Protein AF-A0A2X3GZD2-F1 (afdb_monomer)

Solvent-accessible surface area (backbone atoms only — not comparable to full-atom values): 6660 Å² total; per-residue (Å²): 132,56,56,61,56,45,29,13,52,43,53,48,49,60,35,54,77,69,72,49,52,59,65,54,50,17,68,54,27,75,44,55,44,69,58,55,52,33,29,51,68,58,74,46,85,75,52,72,70,57,49,47,33,44,21,59,42,66,73,47,65,66,57,67,44,67,50,74,84,80,62,72,75,79,69,81,73,78,79,88,80,61,71,62,48,78,45,77,76,50,78,75,38,85,88,80,68,50,74,48,69,48,73,51,68,59,80,83,129

pLDDT: mean 80.13, std 17.47, range [40.81, 98.12]

Secondary structure (DSSP, 8-state):
--HHHHHHHHHHHHHHHTT--HHHHHHHH---HHHHHHHHTTS-PPPHHHHHHHHHHTT--GGGGTS--SSSSS----TTS-SEEEEEEEEEETTTTEEEEEEEEPPP-

Structure (mmCIF, N/CA/C/O backbone):
data_AF-A0A2X3GZD2-F1
#
_entry.id   AF-A0A2X3GZD2-F1
#
loop_
_atom_site.group_PDB
_atom_site.id
_atom_site.type_symbol
_atom_site.label_atom_id
_atom_site.label_alt_id
_atom_site.label_comp_id
_atom_site.label_asym_id
_atom_site.label_entity_id
_atom_site.label_seq_id
_atom_site.pdbx_PDB_ins_code
_atom_site.Cartn_x
_atom_site.Cartn_y
_atom_site.Cartn_z
_atom_site.occupancy
_atom_site.B_iso_or_equiv
_atom_site.auth_seq_id
_atom_site.auth_comp_id
_atom_site.auth_asym_id
_atom_site.auth_atom_id
_atom_site.pdbx_PDB_model_num
ATOM 1 N N . MET A 1 1 ? 14.509 12.117 -3.773 1.00 61.69 1 MET A N 1
ATOM 2 C CA . MET A 1 1 ? 13.543 11.727 -2.723 1.00 61.69 1 MET A CA 1
ATOM 3 C C . MET A 1 1 ? 13.975 10.376 -2.177 1.00 61.69 1 MET A C 1
ATOM 5 O O . MET A 1 1 ? 14.299 9.522 -2.994 1.00 61.69 1 MET A O 1
ATOM 9 N N . ASN A 1 2 ? 14.069 10.182 -0.857 1.00 82.94 2 ASN A N 1
ATOM 10 C CA . ASN A 1 2 ? 14.347 8.842 -0.318 1.00 82.94 2 ASN A CA 1
ATOM 11 C C . ASN A 1 2 ? 13.067 7.974 -0.345 1.00 82.94 2 ASN A C 1
ATOM 13 O O . ASN A 1 2 ? 11.964 8.499 -0.508 1.00 82.94 2 ASN A O 1
ATOM 17 N N . ILE A 1 3 ? 13.204 6.650 -0.207 1.00 82.56 3 ILE A N 1
ATOM 18 C CA . ILE A 1 3 ? 12.075 5.703 -0.325 1.00 82.56 3 ILE A CA 1
ATOM 19 C C . ILE A 1 3 ? 10.974 6.001 0.704 1.00 82.56 3 ILE A C 1
ATOM 21 O O . ILE A 1 3 ? 9.795 5.975 0.368 1.00 82.56 3 ILE A O 1
ATOM 25 N N . ALA A 1 4 ? 11.344 6.344 1.940 1.00 86.94 4 ALA A N 1
ATOM 26 C CA . ALA A 1 4 ? 10.382 6.627 3.005 1.00 86.94 4 ALA A CA 1
ATOM 27 C C . ALA A 1 4 ? 9.543 7.892 2.721 1.00 86.94 4 ALA A C 1
ATOM 29 O O . ALA A 1 4 ? 8.324 7.885 2.885 1.00 86.94 4 ALA A O 1
ATOM 30 N N . GLN A 1 5 ? 10.170 8.949 2.194 1.00 89.75 5 GLN A N 1
ATOM 31 C CA . GLN A 1 5 ? 9.487 10.165 1.743 1.00 89.75 5 GLN A CA 1
ATOM 32 C C . GLN A 1 5 ? 8.566 9.895 0.547 1.00 89.75 5 GLN A C 1
ATOM 34 O O . GLN A 1 5 ? 7.456 10.423 0.504 1.00 89.75 5 GLN A O 1
ATOM 39 N N . HIS A 1 6 ? 9.009 9.069 -0.408 1.00 90.31 6 HIS A N 1
ATOM 40 C CA . HIS A 1 6 ? 8.198 8.663 -1.562 1.00 90.31 6 HIS A CA 1
ATOM 41 C C . HIS A 1 6 ? 6.948 7.899 -1.134 1.00 90.31 6 HIS A C 1
ATOM 43 O O . HIS A 1 6 ? 5.836 8.255 -1.524 1.00 90.31 6 HIS A O 1
ATOM 49 N N . LEU A 1 7 ? 7.120 6.909 -0.260 1.00 91.94 7 LEU A N 1
ATOM 50 C CA . LEU A 1 7 ? 6.034 6.157 0.354 1.00 91.94 7 LEU A CA 1
ATOM 51 C C . LEU A 1 7 ? 5.027 7.085 1.049 1.00 91.94 7 LEU A C 1
ATOM 53 O O . LEU A 1 7 ? 3.831 7.006 0.771 1.00 91.94 7 LEU A O 1
ATOM 57 N N . ALA A 1 8 ? 5.505 7.963 1.937 1.00 94.62 8 ALA A N 1
ATOM 58 C CA . ALA A 1 8 ? 4.659 8.869 2.712 1.00 94.62 8 ALA A CA 1
ATOM 59 C C . ALA A 1 8 ? 3.827 9.791 1.802 1.00 94.62 8 ALA A C 1
ATOM 61 O O . ALA A 1 8 ? 2.613 9.929 1.981 1.00 94.62 8 ALA A O 1
ATOM 62 N N . ALA A 1 9 ? 4.469 10.379 0.787 1.00 94.50 9 ALA A N 1
ATOM 63 C CA . ALA A 1 9 ? 3.819 11.256 -0.182 1.00 94.50 9 ALA A CA 1
ATOM 64 C C . ALA A 1 9 ? 2.808 10.508 -1.067 1.00 94.50 9 ALA A C 1
ATOM 66 O O . ALA A 1 9 ? 1.694 10.997 -1.280 1.00 94.50 9 ALA A O 1
ATOM 67 N N . THR A 1 10 ? 3.165 9.312 -1.540 1.00 93.19 10 THR A N 1
ATOM 68 C CA . THR A 1 10 ? 2.307 8.474 -2.389 1.00 93.19 10 THR A CA 1
ATOM 69 C C . THR A 1 10 ? 1.073 8.009 -1.625 1.00 93.19 10 THR A C 1
ATOM 71 O O . THR A 1 10 ? -0.045 8.148 -2.119 1.00 93.19 10 THR A O 1
ATOM 74 N N . LEU A 1 11 ? 1.246 7.540 -0.385 1.00 95.94 11 LEU A N 1
ATOM 75 C CA . LEU A 1 11 ? 0.143 7.119 0.478 1.00 95.94 11 LEU A CA 1
ATOM 76 C C . LEU A 1 11 ? -0.860 8.254 0.698 1.00 95.94 11 LEU A C 1
ATOM 78 O O . LEU A 1 11 ? -2.061 8.078 0.475 1.00 95.94 11 LEU A O 1
ATOM 82 N N . LYS A 1 12 ? -0.354 9.436 1.065 1.00 96.56 12 LYS A N 1
ATOM 83 C CA . LYS A 1 12 ? -1.182 10.621 1.293 1.00 96.56 12 LYS A CA 1
ATOM 84 C C . LYS A 1 12 ? -1.934 11.033 0.028 1.00 96.56 12 LYS A C 1
ATOM 86 O O . LYS A 1 12 ? -3.134 11.294 0.095 1.00 96.56 12 LYS A O 1
ATOM 91 N N . THR A 1 13 ? -1.251 11.041 -1.114 1.00 95.81 13 THR A N 1
ATOM 92 C CA . THR A 1 13 ? -1.836 11.377 -2.420 1.00 95.81 13 THR A CA 1
ATOM 93 C C . THR A 1 13 ? -2.963 10.415 -2.788 1.00 95.81 13 THR A C 1
ATOM 95 O O . THR A 1 13 ? -4.088 10.856 -3.021 1.00 95.81 13 THR A O 1
ATOM 98 N N . LEU A 1 14 ? -2.708 9.104 -2.761 1.00 95.00 14 LEU A N 1
ATOM 99 C CA . LEU A 1 14 ? -3.699 8.079 -3.102 1.00 95.00 14 LEU A CA 1
ATOM 100 C C . LEU A 1 14 ? -4.914 8.107 -2.170 1.00 95.00 14 LEU A C 1
ATOM 102 O O . LEU A 1 14 ? -6.046 7.909 -2.616 1.00 95.00 14 LEU A O 1
ATOM 106 N N . ARG A 1 15 ? -4.699 8.364 -0.874 1.00 97.00 15 ARG A N 1
ATOM 107 C CA . ARG A 1 15 ? -5.793 8.500 0.091 1.00 97.00 15 ARG A CA 1
ATOM 108 C C . ARG A 1 15 ? -6.644 9.738 -0.206 1.00 97.00 15 ARG A C 1
ATOM 110 O O . ARG A 1 15 ? -7.873 9.653 -0.198 1.00 97.00 15 ARG A O 1
ATOM 117 N N . GLN A 1 16 ? -6.008 10.881 -0.465 1.00 96.81 16 GLN A N 1
ATOM 118 C CA . GLN A 1 16 ? -6.698 12.144 -0.740 1.00 96.81 16 GLN A CA 1
ATOM 119 C C . GLN A 1 16 ? -7.453 12.125 -2.072 1.00 96.81 16 GLN A C 1
ATOM 121 O O . GLN A 1 16 ? -8.591 12.583 -2.111 1.00 96.81 16 GLN A O 1
ATOM 126 N N . GLN A 1 17 ? -6.880 11.538 -3.126 1.00 95.06 17 GLN A N 1
ATOM 127 C CA . GLN A 1 17 ? -7.541 11.375 -4.429 1.00 95.06 17 GLN A CA 1
ATOM 128 C C . GLN A 1 17 ? -8.848 10.580 -4.332 1.00 95.06 17 GLN A C 1
ATOM 130 O O . GLN A 1 17 ? -9.791 10.842 -5.071 1.00 95.06 17 GLN A O 1
ATOM 135 N N . ARG A 1 18 ? -8.932 9.638 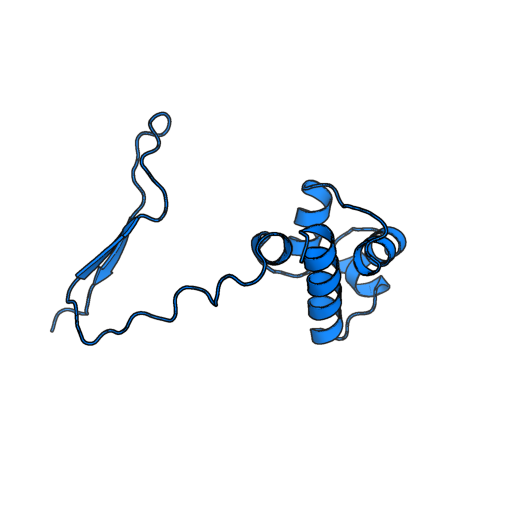-3.387 1.00 94.38 18 ARG A N 1
ATOM 136 C CA . ARG A 1 18 ? -10.151 8.865 -3.108 1.00 94.38 18 ARG A CA 1
ATOM 137 C C . ARG A 1 18 ? -11.108 9.545 -2.125 1.00 94.38 18 ARG A C 1
ATOM 139 O O . ARG A 1 18 ? -12.163 8.992 -1.825 1.00 94.38 18 ARG A O 1
ATOM 146 N N . GLY A 1 19 ? -10.743 10.703 -1.572 1.00 96.75 19 GLY A N 1
ATOM 147 C CA . GLY A 1 19 ? -11.511 11.375 -0.521 1.00 96.75 19 GLY A CA 1
ATOM 148 C C . GLY A 1 19 ? -11.583 10.577 0.787 1.00 96.75 19 GLY A C 1
ATOM 149 O O . GLY A 1 19 ? -12.524 10.736 1.563 1.00 96.75 19 GLY A O 1
ATOM 150 N N . TRP A 1 20 ? -10.629 9.675 1.038 1.00 97.62 20 TRP A N 1
ATOM 151 C CA . TRP A 1 20 ? -10.662 8.802 2.209 1.00 97.62 20 TRP A CA 1
ATOM 152 C C . TRP A 1 20 ? -10.092 9.488 3.453 1.00 97.62 20 TRP A C 1
ATOM 154 O O . TRP A 1 20 ? -9.044 10.145 3.431 1.00 97.62 20 TRP A O 1
ATOM 164 N N . SER A 1 21 ? -10.759 9.285 4.589 1.00 97.88 21 SER A N 1
ATOM 165 C CA . SER A 1 21 ? -10.191 9.603 5.898 1.00 97.88 21 SER A CA 1
ATOM 166 C C . SER A 1 21 ? -9.147 8.550 6.292 1.00 97.88 21 SER A C 1
ATOM 168 O O . SER A 1 21 ? -9.139 7.438 5.765 1.00 97.88 21 SER A O 1
ATOM 170 N N . LEU A 1 22 ? -8.273 8.866 7.255 1.00 97.75 22 LEU A N 1
ATOM 171 C CA . LEU A 1 22 ? -7.356 7.864 7.819 1.00 97.75 22 LEU A CA 1
ATOM 172 C C . LEU A 1 22 ? -8.105 6.711 8.508 1.00 97.75 22 LEU A C 1
ATOM 174 O O . LEU A 1 22 ? -7.594 5.599 8.535 1.00 97.75 22 LEU A O 1
ATOM 178 N N . SER A 1 23 ? -9.302 6.963 9.056 1.00 98.12 23 SER A N 1
ATOM 179 C CA . SER A 1 23 ? -10.144 5.899 9.621 1.00 98.12 23 SER A CA 1
ATOM 180 C C . SER A 1 23 ? -10.619 4.941 8.526 1.00 98.12 23 SER A C 1
ATOM 182 O O . SER A 1 23 ? -10.456 3.739 8.670 1.00 98.12 23 SER A O 1
ATOM 184 N N . ARG A 1 24 ? -11.104 5.475 7.397 1.00 97.94 24 ARG A N 1
ATOM 185 C CA . ARG A 1 24 ? -11.526 4.652 6.259 1.00 97.94 24 ARG A CA 1
ATOM 186 C C . ARG A 1 24 ? -10.360 3.859 5.674 1.00 97.9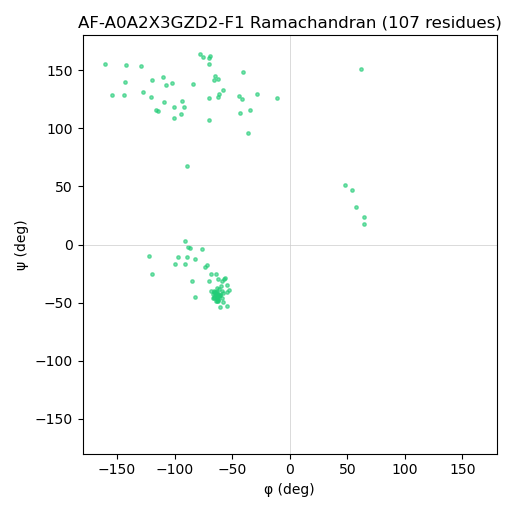4 24 ARG A C 1
ATOM 188 O O . ARG A 1 24 ? -10.485 2.671 5.438 1.00 97.94 24 ARG A O 1
ATOM 195 N N . LEU A 1 25 ? -9.197 4.487 5.499 1.00 97.81 25 LEU A N 1
ATOM 196 C CA . LEU A 1 25 ? -8.007 3.774 5.029 1.00 97.81 25 LEU A CA 1
ATOM 197 C C . LEU A 1 25 ? -7.605 2.627 5.974 1.00 97.81 25 LEU A C 1
ATOM 199 O O . LEU A 1 25 ? -7.147 1.585 5.513 1.00 97.81 25 LEU A O 1
ATOM 203 N N . ALA A 1 26 ? -7.773 2.808 7.286 1.00 98.00 26 ALA A N 1
ATOM 204 C CA . ALA A 1 26 ? -7.496 1.759 8.262 1.00 98.00 26 ALA A CA 1
ATOM 205 C C . ALA A 1 26 ? -8.429 0.551 8.097 1.00 98.00 26 ALA A C 1
ATOM 207 O O . ALA A 1 26 ? -7.964 -0.584 8.167 1.00 98.00 26 ALA A O 1
ATOM 208 N N . GLU A 1 27 ? -9.713 0.795 7.833 1.00 97.81 27 GLU A N 1
ATOM 209 C CA . GLU A 1 27 ? -10.706 -0.252 7.558 1.00 97.81 27 GLU A CA 1
ATOM 210 C C . GLU A 1 27 ? -10.365 -1.025 6.276 1.00 97.81 27 GLU A C 1
ATOM 212 O O . GLU A 1 27 ? -10.319 -2.251 6.298 1.00 97.81 27 GLU A O 1
ATOM 217 N N . GLU A 1 28 ? -10.028 -0.322 5.192 1.00 97.38 28 GLU A N 1
ATOM 218 C CA . GLU A 1 28 ? -9.737 -0.932 3.882 1.00 97.38 28 GLU A CA 1
ATOM 219 C C . GLU A 1 28 ? -8.411 -1.714 3.861 1.00 97.38 28 GLU A C 1
ATOM 221 O O . GLU A 1 28 ? -8.258 -2.695 3.138 1.00 97.38 28 GLU A O 1
ATOM 226 N N . THR A 1 29 ? -7.417 -1.287 4.648 1.00 96.44 29 THR A N 1
ATOM 227 C CA . THR A 1 29 ? -6.071 -1.897 4.650 1.00 96.44 29 THR A CA 1
ATOM 228 C C . THR A 1 29 ? -5.840 -2.870 5.804 1.00 96.44 29 THR A C 1
ATOM 230 O O . THR A 1 29 ? -4.868 -3.628 5.789 1.00 96.44 29 THR A O 1
ATOM 233 N N . GLY A 1 30 ? -6.673 -2.833 6.846 1.00 96.12 30 GLY A N 1
ATOM 234 C CA . GLY A 1 30 ? -6.431 -3.560 8.094 1.00 96.12 30 GLY A CA 1
ATOM 235 C C . GLY A 1 30 ? -5.183 -3.086 8.857 1.00 96.12 30 GLY A C 1
ATOM 236 O O . GLY A 1 30 ? -4.658 -3.820 9.699 1.00 96.12 30 GLY A O 1
ATOM 237 N N . VAL A 1 31 ? -4.670 -1.887 8.553 1.00 96.94 31 VAL A N 1
ATOM 238 C CA . VAL A 1 31 ? -3.550 -1.241 9.255 1.00 96.94 31 VAL A CA 1
ATOM 239 C C . VAL A 1 31 ? -4.099 -0.163 10.181 1.00 96.94 31 VAL A C 1
ATOM 241 O O . VAL A 1 31 ? -5.012 0.571 9.822 1.00 96.94 31 VAL A O 1
ATOM 244 N N . SER A 1 32 ? -3.552 -0.039 11.391 1.00 97.69 32 SER A N 1
ATOM 245 C CA . SER A 1 32 ? -4.097 0.902 12.371 1.00 97.69 32 SER A CA 1
ATOM 246 C C . SER A 1 32 ? -4.009 2.358 11.892 1.00 97.69 32 SER A C 1
ATOM 248 O O . SER A 1 32 ? -3.014 2.794 11.308 1.00 97.69 32 SER A O 1
ATOM 250 N N . LYS A 1 33 ? -5.038 3.150 12.214 1.00 97.44 33 LYS A N 1
ATOM 251 C CA . LYS A 1 33 ? -5.100 4.590 11.911 1.00 97.44 33 LYS A CA 1
ATOM 252 C C . LYS A 1 33 ? -3.866 5.353 12.406 1.00 97.44 33 LYS A C 1
ATOM 254 O O . LYS A 1 33 ? -3.383 6.254 11.723 1.00 97.44 33 LYS A O 1
ATOM 259 N N . ALA A 1 34 ? -3.367 4.998 13.593 1.00 97.00 34 ALA A N 1
ATOM 260 C CA . ALA A 1 34 ? -2.178 5.608 14.180 1.00 97.00 34 ALA A CA 1
ATOM 261 C C . ALA A 1 34 ? -0.931 5.345 13.321 1.00 97.00 34 ALA A C 1
ATOM 263 O O . ALA A 1 34 ? -0.237 6.295 12.964 1.00 97.00 34 ALA A O 1
ATOM 264 N N . MET A 1 35 ? -0.712 4.087 12.918 1.00 96.19 35 MET A N 1
ATOM 265 C CA . MET A 1 35 ? 0.414 3.696 12.068 1.00 96.19 35 MET A CA 1
ATOM 266 C C . MET A 1 35 ? 0.336 4.364 10.693 1.00 96.19 35 MET A C 1
ATOM 268 O O . MET A 1 35 ? 1.318 4.940 10.243 1.00 96.19 35 MET A O 1
ATOM 272 N N . LEU A 1 36 ? -0.838 4.379 10.053 1.00 97.25 36 LEU A N 1
ATOM 273 C CA . LEU A 1 36 ? -1.036 5.082 8.778 1.00 97.25 36 LEU A CA 1
ATOM 274 C C . LEU A 1 36 ? -0.706 6.577 8.889 1.00 97.25 36 LEU A C 1
ATOM 276 O O . LEU A 1 36 ? -0.036 7.131 8.022 1.00 97.25 36 LEU A O 1
ATOM 280 N N . GLY A 1 37 ? -1.118 7.221 9.985 1.00 97.12 37 GLY A N 1
ATOM 281 C CA . GLY A 1 37 ? -0.776 8.615 10.253 1.00 97.12 37 GLY A CA 1
ATOM 282 C C . GLY A 1 37 ? 0.729 8.845 10.437 1.00 97.12 37 GLY A C 1
ATOM 283 O O . GLY A 1 37 ? 1.247 9.839 9.936 1.00 97.12 37 GLY A O 1
ATOM 284 N N . GLN A 1 38 ? 1.429 7.942 11.130 1.00 97.00 38 GLN A N 1
ATOM 285 C CA . GLN A 1 38 ? 2.888 8.010 11.291 1.00 97.00 38 GLN A CA 1
ATOM 286 C C . GLN A 1 38 ? 3.616 7.817 9.955 1.00 97.00 38 GLN A C 1
ATOM 288 O O . GLN A 1 38 ? 4.562 8.548 9.665 1.00 97.00 38 GLN A O 1
ATOM 293 N N . ILE A 1 39 ? 3.143 6.897 9.108 1.00 95.81 39 ILE A N 1
ATOM 294 C CA . ILE A 1 39 ? 3.696 6.680 7.765 1.00 95.81 39 ILE A CA 1
ATOM 295 C C . ILE A 1 39 ? 3.520 7.939 6.904 1.00 95.81 39 ILE A C 1
ATOM 297 O O . ILE A 1 39 ? 4.487 8.396 6.306 1.00 95.81 39 ILE A O 1
ATOM 301 N N . GLU A 1 40 ? 2.334 8.561 6.880 1.00 96.25 40 GLU A N 1
ATOM 302 C CA . GLU A 1 40 ? 2.099 9.790 6.095 1.00 96.25 40 GLU A CA 1
ATOM 303 C C . GLU A 1 40 ? 2.934 10.995 6.552 1.00 96.25 40 GLU A C 1
ATOM 305 O O . GLU A 1 40 ? 3.198 11.896 5.754 1.00 96.25 40 GLU A O 1
ATOM 310 N N . ARG A 1 41 ? 3.349 11.029 7.824 1.00 95.75 41 ARG A N 1
ATOM 311 C CA . ARG A 1 41 ? 4.257 12.053 8.368 1.00 95.75 41 ARG A CA 1
ATOM 312 C C . ARG A 1 41 ? 5.734 11.666 8.271 1.00 95.75 41 ARG A C 1
ATOM 314 O O . ARG A 1 41 ? 6.579 12.434 8.718 1.00 95.75 41 ARG A O 1
ATOM 321 N N . ASN A 1 42 ? 6.049 10.514 7.672 1.00 93.38 42 ASN A N 1
ATOM 322 C CA . ASN A 1 42 ? 7.406 9.974 7.580 1.00 93.38 42 ASN A CA 1
ATOM 323 C C . ASN A 1 42 ? 8.073 9.771 8.964 1.00 93.38 42 ASN A C 1
ATOM 325 O O . ASN A 1 42 ? 9.284 9.909 9.114 1.00 93.38 42 ASN A O 1
ATOM 329 N N . GLU A 1 43 ? 7.275 9.449 9.987 1.00 92.69 43 GLU A N 1
ATOM 330 C CA . GLU A 1 43 ? 7.729 9.185 11.364 1.00 92.69 43 GLU A CA 1
ATOM 331 C C . GLU A 1 43 ? 8.038 7.698 11.604 1.00 92.69 43 GLU A C 1
ATOM 333 O O . GLU A 1 43 ? 8.704 7.349 12.576 1.00 92.69 43 GLU A O 1
ATOM 338 N N . SER A 1 44 ? 7.553 6.808 10.732 1.00 87.62 44 SER A N 1
ATOM 339 C CA . SER A 1 44 ? 7.763 5.361 10.837 1.00 87.62 44 SER A CA 1
ATOM 340 C C . SER A 1 44 ? 7.951 4.717 9.468 1.00 87.62 44 SER A C 1
ATOM 342 O O . SER A 1 44 ? 7.193 5.014 8.543 1.00 87.62 44 SER A O 1
ATOM 344 N N . SER A 1 45 ? 8.883 3.768 9.369 1.00 85.31 45 SER A N 1
ATOM 345 C CA . SER A 1 45 ? 9.028 2.912 8.190 1.00 85.31 45 SER A CA 1
ATOM 346 C C . SER A 1 45 ? 8.212 1.625 8.379 1.00 85.31 45 SER A C 1
ATOM 348 O O . SER A 1 45 ? 8.478 0.890 9.336 1.00 85.31 45 SER A O 1
ATOM 350 N N . PRO A 1 46 ? 7.203 1.334 7.537 1.00 88.81 46 PRO A N 1
ATOM 351 C CA . PRO A 1 46 ? 6.446 0.094 7.645 1.00 88.81 4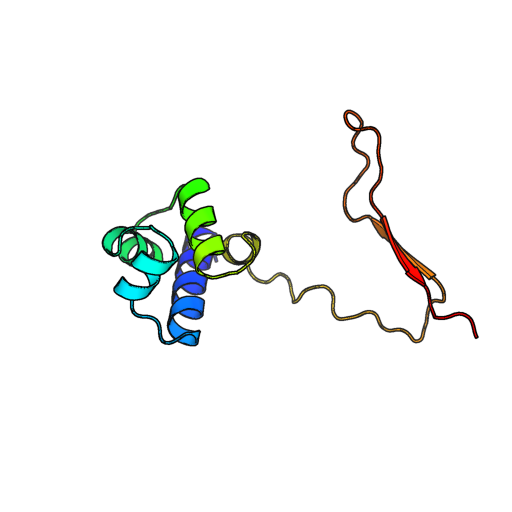6 PRO A CA 1
ATOM 352 C C . PRO A 1 46 ? 7.296 -1.112 7.235 1.00 88.81 46 PRO A C 1
ATOM 354 O O . PRO A 1 46 ? 8.220 -1.010 6.429 1.00 88.81 46 PRO A O 1
ATOM 357 N N . THR A 1 47 ? 6.937 -2.291 7.740 1.00 92.06 47 THR A N 1
ATOM 358 C CA . THR A 1 47 ? 7.477 -3.549 7.212 1.00 92.06 47 THR A CA 1
ATOM 359 C C . THR A 1 47 ? 6.939 -3.809 5.803 1.00 92.06 47 THR A C 1
ATOM 361 O O . THR A 1 47 ? 5.893 -3.280 5.416 1.00 92.06 47 THR A O 1
ATOM 364 N N . VAL A 1 48 ? 7.601 -4.694 5.052 1.00 90.25 48 VAL A N 1
ATOM 365 C CA . VAL A 1 48 ? 7.124 -5.145 3.730 1.00 90.25 48 VAL A CA 1
ATOM 366 C C . VAL A 1 48 ? 5.697 -5.697 3.812 1.00 90.25 48 VAL A C 1
ATOM 368 O O . VAL A 1 48 ? 4.864 -5.368 2.974 1.00 90.25 48 VAL A O 1
ATOM 371 N N . ALA A 1 49 ? 5.378 -6.462 4.861 1.00 90.88 49 ALA A N 1
ATOM 372 C CA . ALA A 1 49 ? 4.040 -7.012 5.073 1.00 90.88 49 ALA A CA 1
ATOM 373 C C . ALA A 1 49 ? 2.978 -5.920 5.296 1.00 90.88 49 ALA A C 1
ATOM 375 O O . ALA A 1 49 ? 1.889 -5.989 4.727 1.00 90.88 49 ALA A O 1
ATOM 376 N N . THR A 1 50 ? 3.287 -4.890 6.092 1.00 93.62 50 THR A N 1
ATOM 377 C CA . THR A 1 50 ? 2.384 -3.746 6.291 1.00 93.62 50 THR A CA 1
ATOM 378 C C . THR A 1 50 ? 2.196 -2.966 4.995 1.00 93.62 50 THR A C 1
ATOM 380 O O . THR A 1 50 ? 1.071 -2.608 4.653 1.00 93.62 50 THR A O 1
ATOM 383 N N . LEU A 1 51 ? 3.272 -2.742 4.240 1.00 93.62 51 LEU A N 1
ATOM 384 C CA . LEU A 1 51 ? 3.190 -2.060 2.955 1.00 93.62 51 LEU A CA 1
ATOM 385 C C . LEU A 1 51 ? 2.348 -2.848 1.938 1.00 93.62 51 LEU A C 1
ATOM 387 O O . LEU A 1 51 ? 1.548 -2.261 1.213 1.00 93.62 51 LEU A O 1
ATOM 391 N N . TRP A 1 52 ? 2.449 -4.179 1.943 1.00 91.81 52 TRP A N 1
ATOM 392 C CA . TRP A 1 52 ? 1.628 -5.054 1.104 1.00 91.81 52 TRP A CA 1
ATOM 393 C C . TRP A 1 52 ? 0.133 -4.947 1.424 1.00 91.81 52 TRP A C 1
ATOM 395 O O . TRP A 1 52 ? -0.695 -4.852 0.516 1.00 91.81 52 TRP A O 1
ATOM 405 N N . LYS A 1 53 ? -0.222 -4.899 2.715 1.00 95.50 53 LYS A N 1
ATOM 406 C CA . LYS A 1 53 ? -1.605 -4.665 3.164 1.00 95.50 53 LYS A CA 1
ATOM 407 C C . LYS A 1 53 ? -2.141 -3.320 2.681 1.00 95.50 53 LYS A C 1
ATOM 409 O O . LYS A 1 53 ? -3.264 -3.248 2.193 1.00 95.50 53 LYS A O 1
ATOM 414 N N . ILE A 1 54 ? -1.321 -2.272 2.769 1.00 95.94 54 ILE A N 1
ATOM 415 C CA . ILE A 1 54 ? -1.677 -0.931 2.293 1.00 95.94 54 ILE A CA 1
ATOM 416 C C . ILE A 1 54 ? -1.922 -0.939 0.780 1.00 95.94 54 ILE A C 1
ATOM 418 O O . ILE A 1 54 ? -2.950 -0.438 0.332 1.00 95.94 54 ILE A O 1
ATOM 422 N N . ALA A 1 55 ? -1.017 -1.537 0.001 1.00 93.12 55 ALA A N 1
ATOM 423 C CA . ALA A 1 55 ? -1.151 -1.640 -1.451 1.00 93.12 55 ALA A CA 1
ATOM 424 C C . ALA A 1 55 ? -2.409 -2.410 -1.867 1.00 93.12 55 ALA A C 1
ATOM 426 O O . ALA A 1 55 ? -3.161 -1.948 -2.724 1.00 93.12 55 ALA A O 1
ATOM 427 N N . THR A 1 56 ? -2.682 -3.526 -1.190 1.00 90.50 56 THR A N 1
ATOM 428 C CA . THR A 1 56 ? -3.875 -4.346 -1.430 1.00 90.50 56 THR A CA 1
ATOM 429 C C . THR A 1 56 ? -5.157 -3.580 -1.092 1.00 90.50 56 THR A C 1
ATOM 431 O O . THR A 1 56 ? -6.053 -3.510 -1.927 1.00 90.50 56 THR A O 1
ATOM 434 N N . GLY A 1 57 ? -5.233 -2.935 0.079 1.00 91.12 57 GLY A N 1
ATOM 435 C CA . GLY A 1 57 ? -6.418 -2.167 0.490 1.00 91.12 57 GLY A CA 1
ATOM 436 C C . GLY A 1 57 ? -6.659 -0.899 -0.339 1.00 91.12 57 GLY A C 1
ATOM 437 O O . GLY A 1 57 ? -7.789 -0.449 -0.490 1.00 91.12 57 GLY A O 1
ATOM 438 N N . LEU A 1 58 ? -5.608 -0.329 -0.934 1.00 90.25 58 LEU A N 1
ATOM 439 C CA . LEU A 1 58 ? -5.722 0.761 -1.907 1.00 90.25 58 LEU A CA 1
ATOM 440 C C . LEU A 1 58 ? -5.898 0.263 -3.346 1.00 90.25 58 LEU A C 1
ATOM 442 O O . LEU A 1 58 ? -6.039 1.096 -4.238 1.00 90.25 58 LEU A O 1
ATOM 446 N N . ASN A 1 59 ? -5.884 -1.048 -3.589 1.00 89.81 59 ASN A N 1
ATOM 447 C CA . ASN A 1 59 ? -5.925 -1.659 -4.916 1.00 89.81 59 ASN A CA 1
ATOM 448 C C . ASN A 1 59 ? -4.920 -1.022 -5.902 1.00 89.81 59 ASN A C 1
ATOM 450 O O . ASN A 1 59 ? -5.286 -0.559 -6.984 1.00 89.81 59 ASN A O 1
ATOM 454 N N . VAL A 1 60 ? -3.655 -0.926 -5.487 1.00 86.69 60 VAL A N 1
ATOM 455 C CA . VAL A 1 60 ? -2.535 -0.413 -6.295 1.00 86.69 60 VAL A CA 1
ATOM 456 C C . VAL A 1 60 ? -1.369 -1.402 -6.262 1.00 86.69 60 VAL A C 1
ATOM 458 O O . VAL A 1 60 ? -1.229 -2.148 -5.290 1.00 86.69 60 VAL A O 1
ATOM 461 N N . PRO A 1 61 ? -0.499 -1.427 -7.286 1.00 85.38 61 PRO A N 1
ATOM 462 C CA . PRO A 1 61 ? 0.679 -2.284 -7.256 1.00 85.38 61 PRO A CA 1
ATOM 463 C C . PRO A 1 61 ? 1.650 -1.855 -6.147 1.00 85.38 61 PRO A C 1
ATOM 465 O O . PRO A 1 61 ? 1.840 -0.667 -5.893 1.00 85.38 61 PRO A O 1
ATOM 468 N N . PHE A 1 62 ? 2.326 -2.828 -5.526 1.00 85.56 62 PHE A N 1
ATOM 469 C CA . PHE A 1 62 ? 3.349 -2.585 -4.497 1.00 85.56 62 PHE A CA 1
ATOM 470 C C . PHE A 1 62 ? 4.459 -1.634 -4.977 1.00 85.56 62 PHE A C 1
ATOM 472 O O . PHE A 1 62 ? 4.951 -0.806 -4.209 1.00 85.56 62 PHE A O 1
ATOM 479 N N . SER A 1 63 ? 4.808 -1.709 -6.268 1.00 84.94 63 SER A N 1
ATOM 480 C CA . SER A 1 63 ? 5.818 -0.862 -6.910 1.00 84.94 63 SER A CA 1
ATOM 481 C C . SER A 1 63 ? 5.532 0.635 -6.781 1.00 84.94 63 SER A C 1
ATOM 483 O O . SER A 1 63 ? 6.483 1.410 -6.678 1.00 84.94 63 SER A O 1
ATOM 485 N N . ALA A 1 64 ? 4.257 1.037 -6.690 1.00 85.81 64 ALA A N 1
ATOM 486 C CA . ALA A 1 64 ? 3.852 2.435 -6.543 1.00 85.81 64 ALA A CA 1
ATOM 487 C C . ALA A 1 64 ? 4.503 3.116 -5.325 1.00 85.81 64 ALA A C 1
ATOM 489 O O . ALA A 1 64 ? 4.741 4.320 -5.336 1.00 85.81 64 ALA A O 1
ATOM 490 N N . PHE A 1 65 ? 4.829 2.349 -4.282 1.00 87.31 65 PHE A N 1
ATOM 491 C CA . PHE A 1 65 ? 5.381 2.877 -3.036 1.00 87.31 65 PHE A CA 1
ATOM 492 C C . PHE A 1 65 ? 6.907 2.819 -2.924 1.00 87.31 65 PHE A C 1
ATOM 494 O O . PHE A 1 65 ? 7.456 3.405 -1.991 1.00 87.31 65 PHE A O 1
ATOM 501 N N . ILE A 1 66 ? 7.598 2.120 -3.828 1.00 84.31 66 ILE A N 1
ATOM 502 C CA . ILE A 1 6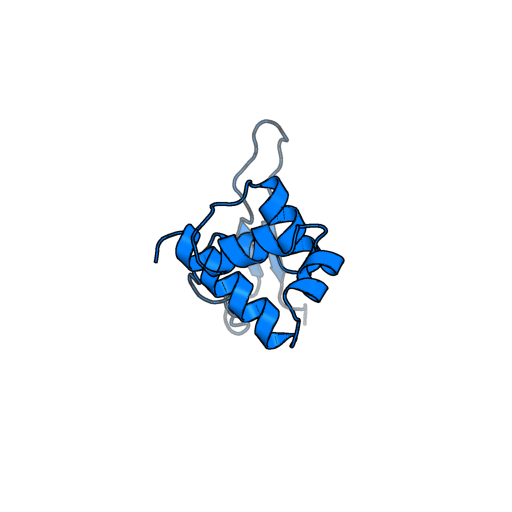6 ? 9.055 1.903 -3.739 1.00 84.31 66 ILE A CA 1
ATOM 503 C C . ILE A 1 66 ? 9.820 2.474 -4.932 1.00 84.31 66 ILE A C 1
ATOM 505 O O . ILE A 1 66 ? 10.999 2.786 -4.788 1.00 84.31 66 ILE A O 1
ATOM 509 N N . VAL A 1 67 ? 9.167 2.613 -6.089 1.00 77.94 67 VAL A N 1
ATOM 510 C CA . VAL A 1 67 ? 9.760 3.195 -7.292 1.00 77.94 67 VAL A CA 1
ATOM 511 C C . VAL A 1 67 ? 9.260 4.637 -7.395 1.00 77.94 67 VAL A C 1
ATOM 513 O O . VAL A 1 67 ? 8.074 4.839 -7.658 1.00 77.94 67 VAL A O 1
ATOM 516 N N . PRO A 1 68 ? 10.115 5.650 -7.163 1.00 61.34 68 PRO A N 1
ATOM 517 C CA . PRO A 1 68 ? 9.794 7.016 -7.557 1.00 61.34 68 PRO A CA 1
ATOM 518 C C . PRO A 1 68 ? 9.642 7.018 -9.074 1.00 61.34 68 PRO A C 1
ATOM 520 O O . PRO A 1 68 ? 10.538 6.483 -9.722 1.00 61.34 68 PRO A O 1
ATOM 523 N N . ASP A 1 69 ? 8.542 7.564 -9.606 1.00 56.12 69 ASP A N 1
ATOM 524 C CA . ASP A 1 69 ? 8.211 7.578 -11.041 1.00 56.12 69 ASP A CA 1
ATOM 525 C C . ASP A 1 69 ? 9.460 7.753 -11.918 1.00 56.12 69 ASP A C 1
ATOM 527 O O . ASP A 1 69 ? 9.929 8.861 -12.183 1.00 56.12 69 ASP A O 1
ATOM 531 N N . ALA A 1 70 ? 10.001 6.633 -12.391 1.00 49.47 70 ALA A N 1
ATOM 532 C CA . ALA A 1 70 ? 10.932 6.594 -13.497 1.00 49.47 70 ALA A CA 1
ATOM 533 C C . ALA A 1 70 ? 10.074 6.464 -14.746 1.00 49.47 70 ALA A C 1
ATOM 535 O O . ALA A 1 70 ? 10.074 5.425 -15.394 1.00 49.47 70 ALA A O 1
ATOM 536 N N . SER A 1 71 ? 9.324 7.532 -15.031 1.00 44.31 71 SER A N 1
ATOM 537 C CA . SER A 1 71 ? 8.374 7.609 -16.132 1.00 44.31 71 SER A CA 1
ATOM 538 C C . SER A 1 71 ? 7.237 6.588 -16.028 1.00 44.31 71 SER A C 1
ATOM 540 O O . SER A 1 71 ? 7.355 5.501 -15.470 1.00 44.31 71 SER A O 1
ATOM 542 N N . ALA A 1 72 ? 6.096 6.972 -16.587 1.00 44.28 72 ALA A N 1
ATOM 543 C CA . ALA A 1 72 ? 4.973 6.094 -16.836 1.00 44.28 72 ALA A CA 1
ATOM 544 C C . ALA A 1 72 ? 5.445 4.722 -17.343 1.00 44.28 72 ALA A C 1
ATOM 546 O O . ALA A 1 72 ? 6.446 4.643 -18.066 1.00 44.28 72 ALA A O 1
ATOM 547 N N . ALA A 1 73 ? 4.684 3.672 -17.007 1.00 45.59 73 ALA A N 1
ATOM 548 C CA . ALA A 1 73 ? 4.664 2.416 -17.759 1.00 45.59 73 ALA A CA 1
ATOM 549 C C . ALA A 1 73 ? 5.012 2.703 -19.227 1.00 45.59 73 ALA A C 1
ATOM 551 O O . ALA A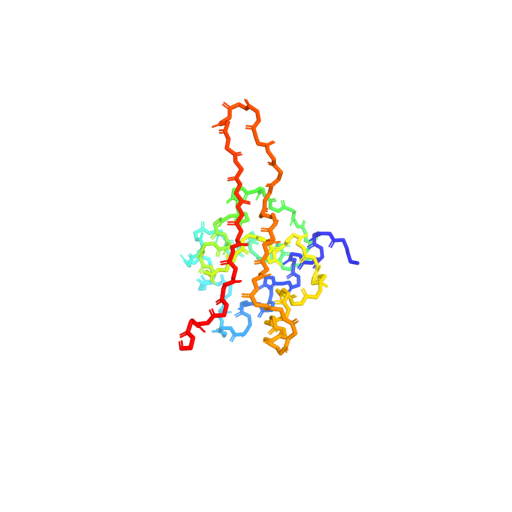 1 73 ? 4.427 3.662 -19.743 1.00 45.59 73 ALA A O 1
ATOM 552 N N . PRO A 1 74 ? 5.970 1.981 -19.853 1.00 40.81 74 PRO A N 1
ATOM 553 C CA . PRO A 1 74 ? 6.490 2.337 -21.168 1.00 40.81 74 PRO A CA 1
ATOM 554 C C . PRO A 1 74 ? 5.315 2.734 -22.042 1.00 40.81 74 PRO A C 1
ATOM 556 O O . PRO A 1 74 ? 4.397 1.931 -22.237 1.00 40.81 74 PRO A O 1
ATOM 559 N N . SER A 1 75 ? 5.297 4.025 -22.404 1.00 43.38 75 SER A N 1
ATOM 560 C CA . SER A 1 75 ? 4.234 4.627 -23.194 1.00 43.38 75 SER A CA 1
ATOM 561 C C . SER A 1 75 ? 3.930 3.649 -24.304 1.00 43.38 75 SER A C 1
ATOM 563 O O . SER A 1 75 ? 4.868 3.169 -24.946 1.00 43.38 75 SER A O 1
ATOM 565 N N . ALA A 1 76 ? 2.647 3.305 -24.431 1.00 46.09 76 ALA A N 1
ATOM 566 C CA . ALA A 1 76 ? 2.149 2.398 -25.442 1.00 46.09 76 ALA A CA 1
ATOM 567 C C . ALA A 1 76 ? 2.964 2.577 -26.724 1.00 46.09 76 ALA A C 1
ATOM 569 O O . ALA A 1 76 ? 3.037 3.673 -27.278 1.00 46.09 76 ALA A O 1
ATOM 570 N N . PHE A 1 77 ? 3.654 1.493 -27.060 1.00 42.91 77 PHE A N 1
ATOM 571 C CA . PHE A 1 77 ? 4.253 1.172 -28.339 1.00 42.91 77 PHE A CA 1
ATOM 572 C C . PHE A 1 77 ? 3.828 2.103 -29.481 1.00 42.91 77 PHE A C 1
ATOM 574 O O . PHE A 1 77 ? 2.633 2.202 -29.751 1.00 42.91 77 PHE A O 1
ATOM 581 N N . ASP A 1 78 ? 4.790 2.710 -30.185 1.00 49.62 78 ASP A N 1
ATOM 582 C CA . ASP A 1 78 ? 4.542 3.301 -31.504 1.00 49.62 78 ASP A CA 1
ATOM 583 C C . ASP A 1 78 ? 4.310 2.152 -32.510 1.00 49.62 78 ASP A C 1
ATOM 585 O O . ASP A 1 78 ? 5.254 1.425 -32.843 1.00 49.62 78 ASP A O 1
ATOM 589 N N . PRO A 1 79 ? 3.069 1.918 -32.978 1.00 49.75 79 PRO A N 1
ATOM 590 C CA . PRO A 1 79 ? 2.734 0.771 -33.817 1.00 49.75 79 PRO A CA 1
ATOM 591 C C . PRO A 1 79 ? 3.203 0.931 -35.269 1.00 49.75 79 PRO A C 1
ATOM 593 O O . PRO A 1 79 ? 2.994 0.021 -36.070 1.00 49.75 79 PRO A O 1
ATOM 596 N N . GLN A 1 80 ? 3.779 2.077 -35.657 1.00 56.16 80 GLN A N 1
ATOM 597 C CA . GLN A 1 80 ? 4.023 2.367 -37.071 1.00 56.16 80 GLN A CA 1
ATOM 598 C C . GLN A 1 80 ? 5.298 1.742 -37.652 1.00 56.16 80 GLN A C 1
ATOM 600 O O . GLN A 1 80 ? 5.435 1.736 -38.875 1.00 56.16 80 GLN A O 1
ATOM 605 N N . GLN A 1 81 ? 6.223 1.205 -36.843 1.00 54.91 81 GLN A N 1
ATOM 606 C CA . GLN A 1 81 ? 7.567 0.875 -37.351 1.00 54.91 81 GLN A CA 1
ATOM 607 C C . GLN A 1 81 ? 8.054 -0.575 -37.221 1.00 54.91 81 GLN A C 1
ATOM 609 O O . GLN A 1 81 ? 9.056 -0.892 -37.863 1.00 54.91 81 GLN A O 1
ATOM 614 N N . GLN A 1 82 ? 7.392 -1.496 -36.506 1.00 51.59 82 GLN A N 1
ATOM 615 C CA . GLN A 1 82 ? 7.863 -2.894 -36.430 1.00 51.59 82 GLN A CA 1
ATOM 616 C C . GLN A 1 82 ? 6.725 -3.924 -36.380 1.00 51.59 82 GLN A C 1
ATOM 618 O O . GLN A 1 82 ? 5.830 -3.850 -35.546 1.00 51.59 82 GLN A O 1
ATOM 623 N N . ALA A 1 83 ? 6.791 -4.921 -37.271 1.00 59.91 83 ALA A N 1
ATOM 624 C CA . ALA A 1 83 ? 5.781 -5.974 -37.433 1.00 59.91 83 ALA A CA 1
ATOM 625 C C . ALA A 1 83 ? 5.759 -7.016 -36.290 1.00 59.91 83 ALA A C 1
ATOM 627 O O . ALA A 1 83 ? 4.773 -7.733 -36.124 1.00 59.91 83 ALA A O 1
ATOM 628 N N . MET A 1 84 ? 6.828 -7.096 -35.496 1.00 63.34 84 MET A N 1
ATOM 629 C CA . MET A 1 84 ? 6.937 -7.946 -34.312 1.00 63.34 84 MET A CA 1
ATOM 630 C C . MET A 1 84 ? 7.957 -7.330 -33.365 1.00 63.34 84 MET A C 1
ATOM 632 O O . MET A 1 84 ? 9.086 -7.071 -33.787 1.00 63.34 84 MET A O 1
ATOM 636 N N . VAL A 1 85 ? 7.596 -7.156 -32.093 1.00 64.50 85 VAL A N 1
ATOM 637 C CA . VAL A 1 85 ? 8.576 -6.806 -31.060 1.00 64.50 85 VAL A CA 1
ATOM 638 C C . VAL A 1 85 ? 8.504 -7.760 -29.882 1.00 64.50 85 VAL A C 1
ATOM 640 O O . VAL A 1 85 ? 7.432 -8.042 -29.348 1.00 64.50 85 VAL A O 1
ATOM 643 N N . VAL A 1 86 ? 9.681 -8.250 -29.494 1.00 66.62 86 VAL A N 1
ATOM 644 C CA . VAL A 1 86 ? 9.898 -9.156 -28.368 1.00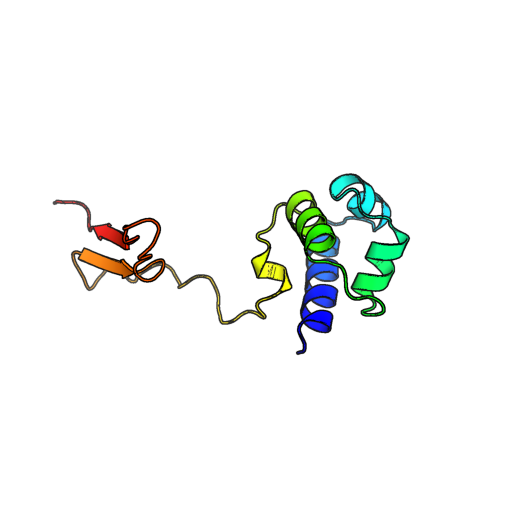 66.62 86 VAL A CA 1
ATOM 645 C C . VAL A 1 86 ? 10.613 -8.379 -27.269 1.00 66.62 86 VAL A C 1
ATOM 647 O O . VAL A 1 86 ? 11.684 -7.826 -27.505 1.00 66.62 86 VAL A O 1
ATOM 650 N N . THR A 1 87 ? 10.030 -8.319 -26.073 1.00 66.50 87 THR A N 1
ATOM 651 C CA . THR A 1 87 ? 10.647 -7.681 -24.898 1.00 66.50 87 THR A CA 1
ATOM 652 C C . THR A 1 87 ? 10.811 -8.710 -23.776 1.00 66.50 87 THR A C 1
ATOM 654 O O . THR A 1 87 ? 9.825 -9.365 -23.422 1.00 66.50 87 THR A O 1
ATOM 657 N N . PRO A 1 88 ? 12.020 -8.879 -23.204 1.00 60.81 88 PRO A N 1
ATOM 658 C CA . PRO A 1 88 ? 12.219 -9.755 -22.053 1.00 60.81 88 PRO A CA 1
ATOM 659 C C . PRO A 1 88 ? 11.562 -9.139 -20.813 1.00 60.81 88 PRO A C 1
ATOM 661 O O . PRO A 1 88 ? 11.828 -7.986 -20.474 1.00 60.81 88 PRO A O 1
ATOM 664 N N . VAL A 1 89 ? 10.695 -9.902 -20.144 1.00 75.19 89 VAL A N 1
ATOM 665 C CA . VAL A 1 89 ? 9.992 -9.448 -18.929 1.00 75.19 89 VAL A CA 1
ATOM 666 C C . VAL A 1 89 ? 10.864 -9.680 -17.686 1.00 75.19 89 VAL A C 1
ATOM 668 O O . VAL A 1 89 ? 10.832 -8.879 -16.755 1.00 75.19 89 VAL A O 1
ATOM 671 N N . PHE A 1 90 ? 11.695 -10.726 -17.697 1.00 70.50 90 PHE A N 1
ATOM 672 C CA . PHE A 1 90 ? 12.808 -10.969 -16.769 1.00 70.50 90 PHE A CA 1
ATOM 673 C C . PHE A 1 90 ? 13.800 -11.977 -17.392 1.00 70.50 90 PHE A C 1
ATOM 675 O O . PHE A 1 90 ? 13.406 -12.722 -18.292 1.00 70.50 90 PHE A O 1
ATOM 682 N N . PRO A 1 91 ? 15.086 -11.973 -16.984 1.00 60.62 91 PRO A N 1
ATOM 683 C CA . PRO A 1 91 ? 16.111 -12.867 -17.533 1.00 60.62 91 PRO A CA 1
ATOM 684 C C . PRO A 1 91 ? 15.898 -14.333 -17.123 1.00 60.62 91 PRO A C 1
ATOM 686 O O . PRO A 1 91 ? 15.225 -14.598 -16.129 1.00 60.62 91 PRO A O 1
ATOM 689 N N . TRP A 1 92 ? 16.515 -15.253 -17.875 1.00 59.91 92 TRP A N 1
ATOM 690 C CA . TRP A 1 92 ? 16.495 -16.705 -17.649 1.00 59.91 92 TRP A CA 1
ATOM 691 C C . TRP A 1 92 ? 16.643 -17.086 -16.174 1.00 59.91 92 TRP A C 1
ATOM 693 O O . TRP A 1 92 ? 17.634 -16.730 -15.526 1.00 59.91 92 TRP A O 1
ATOM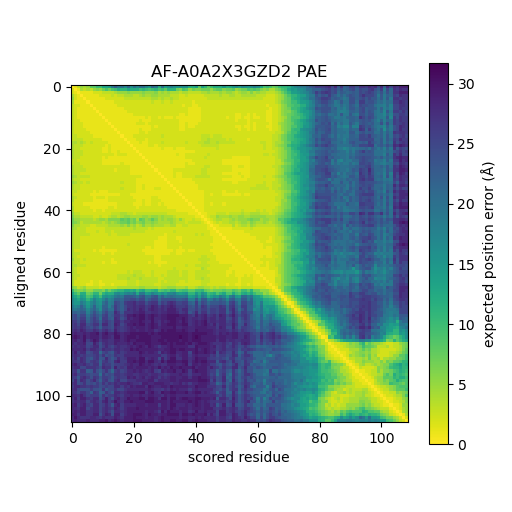 703 N N . ASP A 1 93 ? 15.687 -17.870 -15.677 1.00 73.31 93 ASP A N 1
ATOM 704 C CA . ASP A 1 93 ? 15.761 -18.490 -14.358 1.00 73.31 93 ASP A CA 1
ATOM 705 C C . ASP A 1 93 ? 16.334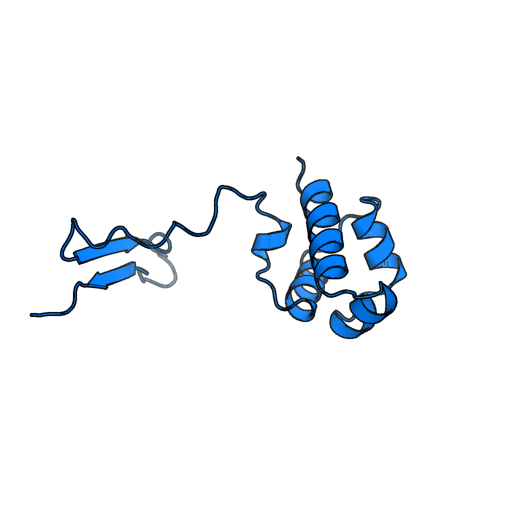 -19.919 -14.487 1.00 73.31 93 ASP A C 1
ATOM 707 O O . ASP A 1 93 ? 15.678 -20.800 -15.056 1.00 73.31 93 ASP A O 1
ATOM 711 N N . PRO A 1 94 ? 17.551 -20.195 -13.977 1.00 64.62 94 PRO A N 1
ATOM 712 C CA . PRO A 1 94 ? 18.176 -21.511 -14.086 1.00 64.62 94 PRO A CA 1
ATOM 713 C C . PRO A 1 94 ? 17.557 -22.583 -13.174 1.00 64.62 94 PRO A C 1
ATOM 715 O O . PRO A 1 94 ? 17.743 -23.772 -13.449 1.00 64.62 94 PRO A O 1
ATOM 718 N N . GLU A 1 95 ? 16.831 -22.203 -12.120 1.00 74.38 95 GLU A N 1
ATOM 719 C CA . GLU A 1 95 ? 16.149 -23.143 -11.221 1.00 74.38 95 GLU A CA 1
ATOM 720 C C . GLU A 1 95 ? 14.807 -23.579 -11.807 1.00 74.38 95 GLU A C 1
ATOM 722 O O . GLU A 1 95 ? 14.500 -24.773 -11.852 1.00 74.38 95 GLU A O 1
ATOM 727 N N . LEU A 1 96 ? 14.033 -22.621 -12.315 1.00 72.19 96 LEU A N 1
ATOM 728 C CA . LEU A 1 96 ? 12.703 -22.866 -12.874 1.00 72.19 96 LEU A CA 1
ATOM 729 C C . LEU A 1 96 ? 12.736 -23.206 -14.376 1.00 72.19 96 LEU A C 1
ATOM 731 O O . LEU A 1 96 ? 11.738 -23.682 -14.919 1.00 72.19 96 LEU A O 1
ATOM 735 N N . ARG A 1 97 ? 13.897 -23.027 -15.025 1.00 73.75 97 ARG A N 1
ATOM 736 C CA . ARG A 1 97 ? 14.214 -23.388 -16.419 1.00 73.75 97 ARG A CA 1
ATOM 737 C C . ARG A 1 97 ? 13.248 -22.812 -17.448 1.00 73.75 97 ARG A C 1
ATOM 739 O O . ARG A 1 97 ? 12.795 -23.524 -18.348 1.00 73.75 97 ARG A O 1
ATOM 746 N N . PHE A 1 98 ? 12.936 -21.530 -17.326 1.00 62.59 98 PHE A N 1
ATOM 747 C CA . PHE A 1 98 ? 12.097 -20.855 -18.303 1.00 62.59 98 PHE A CA 1
ATOM 748 C C . PHE A 1 98 ? 12.564 -19.424 -18.571 1.00 62.59 98 PHE A C 1
ATOM 750 O O . PHE A 1 98 ? 13.172 -18.777 -17.718 1.00 62.59 98 PHE A O 1
ATOM 757 N N . ASP A 1 99 ? 12.219 -18.942 -19.764 1.00 65.62 99 ASP A N 1
ATOM 758 C CA . ASP A 1 99 ? 12.296 -17.537 -20.144 1.00 65.62 99 ASP A CA 1
ATOM 759 C C . AS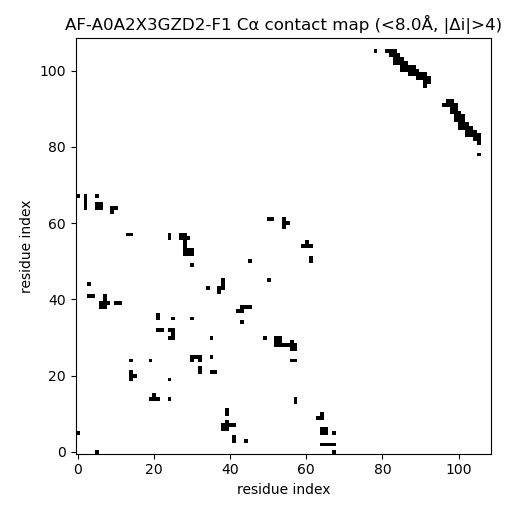P A 1 99 ? 10.884 -16.958 -20.280 1.00 65.62 99 ASP A C 1
ATOM 761 O O . ASP A 1 99 ? 9.970 -17.632 -20.767 1.00 65.62 99 ASP A O 1
ATOM 765 N N . HIS A 1 100 ? 10.706 -15.693 -19.892 1.00 69.19 100 HIS A N 1
ATOM 766 C CA . HIS A 1 100 ? 9.442 -14.978 -20.058 1.00 69.19 100 HIS A CA 1
ATOM 767 C C . HIS A 1 100 ? 9.606 -13.793 -21.008 1.00 69.19 100 HIS A C 1
ATOM 769 O O . HIS A 1 100 ? 10.279 -12.802 -20.705 1.00 69.19 100 HIS A O 1
ATOM 775 N N . PHE A 1 101 ? 8.914 -13.869 -22.144 1.00 76.44 101 PHE A N 1
ATOM 776 C CA . PHE A 1 101 ? 8.897 -12.820 -23.155 1.00 76.44 101 PHE A CA 1
ATOM 777 C C . PHE A 1 101 ? 7.483 -12.292 -23.369 1.00 76.44 101 PHE A C 1
ATOM 779 O O . PHE A 1 101 ? 6.525 -13.060 -23.413 1.00 76.44 101 PHE A O 1
ATOM 786 N N . SER A 1 102 ? 7.372 -10.981 -23.565 1.00 73.94 102 SER A N 1
ATOM 787 C CA . SER A 1 102 ? 6.186 -10.375 -24.161 1.00 73.94 102 SER A CA 1
ATOM 788 C C . SER A 1 102 ? 6.427 -10.233 -25.659 1.00 73.94 102 SER A C 1
ATOM 790 O O . SER A 1 102 ? 7.428 -9.635 -26.066 1.00 73.94 102 SER A O 1
ATOM 792 N N . ILE A 1 103 ? 5.537 -10.805 -26.470 1.00 69.38 103 ILE A N 1
ATOM 793 C CA . ILE A 1 103 ? 5.583 -10.707 -27.929 1.00 69.38 103 ILE A CA 1
ATOM 794 C C . ILE A 1 103 ? 4.359 -9.921 -28.379 1.00 69.38 103 ILE A C 1
ATOM 796 O O . ILE A 1 103 ? 3.228 -10.390 -28.250 1.00 69.38 103 ILE A O 1
ATOM 800 N N . THR A 1 104 ? 4.594 -8.741 -28.944 1.00 73.00 104 THR A N 1
ATOM 801 C CA . THR A 1 104 ? 3.549 -7.938 -29.578 1.00 73.00 104 THR A CA 1
ATOM 802 C C . THR A 1 104 ? 3.644 -8.135 -31.084 1.00 73.00 104 THR A C 1
ATOM 804 O O . THR A 1 104 ? 4.668 -7.819 -31.694 1.00 73.00 104 THR A O 1
ATOM 807 N N . LEU A 1 105 ? 2.579 -8.672 -31.681 1.00 68.44 105 LEU A N 1
ATOM 808 C CA . LEU A 1 105 ? 2.457 -8.875 -33.124 1.00 68.44 105 LEU A CA 1
ATOM 809 C C . LEU A 1 105 ? 1.461 -7.877 -33.704 1.00 68.44 105 LEU A C 1
ATOM 811 O O . LEU A 1 105 ? 0.386 -7.668 -33.137 1.00 68.44 105 LEU A O 1
ATOM 815 N N . ALA A 1 106 ? 1.799 -7.295 -34.854 1.00 66.00 106 ALA A N 1
ATOM 816 C CA . ALA A 1 106 ? 0.812 -6.573 -35.642 1.00 66.00 106 ALA A CA 1
ATOM 817 C C . ALA A 1 106 ? -0.249 -7.566 -36.165 1.00 66.00 106 ALA A C 1
ATOM 819 O O . ALA A 1 106 ? 0.100 -8.697 -36.521 1.00 66.00 106 ALA A O 1
ATOM 820 N N . PRO A 1 107 ? -1.537 -7.184 -36.213 1.00 62.84 107 PRO A N 1
ATOM 821 C CA . PRO A 1 107 ? -2.577 -8.050 -36.755 1.00 62.84 107 PRO A CA 1
ATOM 822 C C . PRO A 1 107 ? -2.247 -8.426 -38.206 1.00 62.84 107 PRO A C 1
ATOM 824 O O . PRO A 1 107 ? -1.875 -7.567 -39.008 1.00 62.84 107 PRO A O 1
ATOM 827 N N . ALA A 1 108 ? -2.360 -9.716 -38.532 1.00 57.69 108 ALA A N 1
ATOM 828 C CA . ALA A 1 108 ? -2.159 -10.205 -39.891 1.00 57.69 108 ALA A CA 1
ATOM 829 C C . ALA A 1 108 ? -3.212 -9.572 -40.815 1.00 57.69 108 ALA A C 1
ATOM 831 O O . ALA A 1 108 ? -4.401 -9.592 -40.494 1.00 57.69 108 ALA A O 1
ATOM 832 N N . ARG A 1 109 ? -2.760 -8.956 -41.911 1.00 53.50 109 ARG A N 1
ATOM 833 C CA . ARG A 1 109 ? -3.633 -8.322 -42.905 1.00 53.50 109 ARG A CA 1
ATOM 834 C C . ARG A 1 109 ? -4.375 -9.356 -43.742 1.00 53.50 109 ARG A C 1
ATOM 836 O O . ARG A 1 109 ? -3.754 -10.397 -44.049 1.00 53.50 109 ARG A O 1
#

Radius of gyration: 18.98 Å; Cα contacts (8 Å, |Δi|>4): 109; chains: 1; bounding box: 30×36×57 Å

Organism: Klebsiella pneumoniae (NCBI:txid573)

Nearest PDB structures (foldseek):
  1y9q-assembly1_A-2  TM=6.248E-01  e=1.995E-07  Vibrio cholerae
  3vk0-assembly2_B  TM=9.273E-01  e=1.754E-04  Neisseria meningitidis MC58
  1y7y-assembly1_B  TM=9.469E-01  e=4.399E-04  Aeromonas hydrophila
  4i6u-assembly1_A  TM=8.906E-01  e=2.778E-04  Enterobacter sp. RFL1396
  3g5g-assembly5_J  TM=8.913E-01  e=2.942E-04  Enterobacter sp. RFL1396

InterPro domains:
  IPR001387 Cro/C1-type, helix-turn-helix domain [PF01381] (11-63)
  IPR001387 Cro/C1-type, helix-turn-helix domain [PS50943] (11-65)
  IPR001387 Cro/C1-type, helix-turn-helix domain [SM00530] (10-65)
  IPR001387 Cro/C1-type, helix-turn-helix domain [cd00093] (11-65)
  IPR010982 Lambda repressor-like, DNA-binding domain superfamily [G3DSA:1.10.260.40] (1-72)
  IPR010982 Lambda repressor-like, DNA-binding domain superfamily [SSF47413] (2-69)
  IPR050807 Transcriptional regulator/dioxygenase, bacterial-type [PTHR46797] (5-70)

Foldseek 3Di:
DALLQQLLVLLVVLCVVVVHDLVRLCVLLVNDSVVNVCSNVSNDDDDPVSLVSSCNSSVHDSCSRRDDPPDDDPPPDPPPPDQKDKDFPDDADPVVGDTDIDIDGDDDD

Sequence (109 aa):
MNIAQHLAATLKTLRQQRGWSLSRLAEETGVSKAMLGQIERNESSPTVATLWKIATGLNVPFSAFIVPDASAAPSAFDPQQQAMVVTPVFPWDPELRFDHFSITLAPAR

Mean predicted aligned error: 13.42 Å